Protein AF-A0A3B9XKE2-F1 (afdb_monomer_lite)

Secondary structure (DSSP, 8-state):
-HHHHHHHHHHHHHHHHHHHHHHHH--------HHHHHHHHHHHHHHHHHHHHHTTSS-HHHHHHHHHHHHHHHHHHHHHHHHH------THHHHHHHHHHHHHHHHHHHHHHS--HHHHHHHHHHHHHHHHHHHHHTT-HHHHHHTT--HHHHHHHHHHHHHH-TT-HHHHHHHHH--

Radius of gyration: 40.82 Å; chains: 1; bounding box: 71×25×110 Å

Structure (mmCIF, N/CA/C/O backbone):
data_AF-A0A3B9XKE2-F1
#
_entry.id   AF-A0A3B9XKE2-F1
#
loop_
_atom_site.group_PDB
_atom_site.id
_atom_site.type_symbol
_atom_site.label_atom_id
_atom_site.label_alt_id
_atom_site.label_comp_id
_atom_site.label_asym_id
_atom_site.label_entity_id
_atom_site.label_seq_id
_atom_site.pdbx_PDB_ins_code
_atom_site.Cartn_x
_atom_site.Cartn_y
_atom_site.Cartn_z
_atom_site.occupancy
_atom_site.B_iso_or_equiv
_atom_site.auth_seq_id
_atom_site.auth_comp_id
_atom_site.auth_asym_id
_atom_site.auth_atom_id
_atom_site.pdbx_PDB_model_num
ATOM 1 N N . MET A 1 1 ? 0.310 5.812 -30.313 1.00 61.12 1 MET A N 1
ATOM 2 C CA . MET A 1 1 ? 0.825 6.718 -29.260 1.00 61.12 1 MET A CA 1
ATOM 3 C C . MET A 1 1 ? -0.229 7.036 -28.199 1.00 61.12 1 MET A C 1
ATOM 5 O O . MET A 1 1 ? 0.006 6.722 -27.044 1.00 61.12 1 MET A O 1
ATOM 9 N N . THR A 1 2 ? -1.414 7.551 -28.547 1.00 75.12 2 THR A N 1
ATOM 10 C CA . THR A 1 2 ? -2.499 7.875 -27.584 1.00 75.12 2 THR A CA 1
ATOM 11 C C . THR A 1 2 ? -3.066 6.666 -26.830 1.00 75.12 2 THR A C 1
ATOM 13 O O . THR A 1 2 ? -3.362 6.760 -25.646 1.00 75.12 2 THR A O 1
ATOM 16 N N . LEU A 1 3 ? -3.156 5.511 -27.491 1.00 78.06 3 LEU A N 1
ATOM 17 C CA . LEU A 1 3 ? -3.726 4.281 -26.927 1.00 78.06 3 LEU A CA 1
ATOM 18 C C . LEU A 1 3 ? -2.929 3.747 -25.720 1.00 78.06 3 LEU A C 1
ATOM 20 O O . LEU A 1 3 ? -3.516 3.251 -24.764 1.00 78.06 3 LEU A O 1
ATOM 24 N N . MET A 1 4 ? -1.602 3.930 -25.725 1.00 76.62 4 MET A N 1
ATOM 25 C CA . MET A 1 4 ? -0.742 3.550 -24.600 1.00 76.62 4 MET A CA 1
ATOM 26 C C . MET A 1 4 ? -0.991 4.445 -23.380 1.00 76.62 4 MET A C 1
ATOM 28 O O . MET A 1 4 ? -1.132 3.947 -22.269 1.00 76.62 4 MET A O 1
ATOM 32 N N . TRP A 1 5 ? -1.117 5.759 -23.590 1.00 80.69 5 TRP A N 1
ATOM 33 C CA . TRP A 1 5 ? -1.431 6.716 -22.525 1.00 80.69 5 TRP A CA 1
ATOM 34 C C . TRP A 1 5 ? -2.818 6.489 -21.924 1.00 80.69 5 TRP A C 1
ATOM 36 O O . TRP A 1 5 ? -2.988 6.608 -20.713 1.00 80.69 5 TRP A O 1
ATOM 46 N N . VAL A 1 6 ? -3.795 6.102 -22.749 1.00 78.38 6 VAL A N 1
ATOM 47 C CA . VAL A 1 6 ? -5.136 5.722 -22.282 1.00 78.38 6 VAL A CA 1
ATOM 48 C C . VAL A 1 6 ? -5.079 4.452 -21.432 1.00 78.38 6 VAL A C 1
ATOM 50 O O . VAL A 1 6 ? -5.666 4.428 -20.353 1.00 78.38 6 VAL A O 1
ATOM 53 N N . ALA A 1 7 ? -4.342 3.424 -21.865 1.00 77.62 7 ALA A N 1
ATOM 54 C CA . ALA A 1 7 ? -4.170 2.193 -21.090 1.00 77.62 7 ALA A CA 1
ATOM 55 C C . ALA A 1 7 ? -3.458 2.449 -19.749 1.00 77.62 7 ALA A C 1
ATOM 57 O O . ALA A 1 7 ? -3.902 1.966 -18.707 1.00 77.62 7 ALA A O 1
ATOM 58 N N . LEU A 1 8 ? -2.405 3.272 -19.761 1.00 81.06 8 LEU A N 1
ATOM 59 C CA . LEU A 1 8 ? -1.662 3.665 -18.563 1.00 81.06 8 LEU A CA 1
ATOM 60 C C . LEU A 1 8 ? -2.549 4.451 -17.584 1.00 81.06 8 LEU A C 1
ATOM 62 O O . LEU A 1 8 ? -2.591 4.145 -16.392 1.00 81.06 8 LEU A O 1
ATOM 66 N N . GLY A 1 9 ? -3.305 5.429 -18.094 1.00 81.50 9 GLY A N 1
ATOM 67 C CA . GLY A 1 9 ? -4.257 6.208 -17.304 1.00 81.50 9 GLY A CA 1
ATOM 68 C C . GLY A 1 9 ? -5.361 5.337 -16.704 1.00 81.50 9 GLY A C 1
ATOM 69 O O . GLY A 1 9 ? -5.677 5.473 -15.523 1.00 81.50 9 GLY A O 1
ATOM 70 N N . ALA A 1 10 ? -5.897 4.387 -17.474 1.00 83.75 10 ALA A N 1
ATOM 71 C CA . ALA A 1 10 ? -6.911 3.450 -16.999 1.00 83.75 10 ALA A CA 1
ATOM 72 C C . ALA A 1 10 ? -6.385 2.545 -15.872 1.00 83.75 10 ALA A C 1
ATOM 74 O O . ALA A 1 10 ? -7.068 2.376 -14.861 1.00 83.75 10 ALA A O 1
ATOM 75 N N . MET A 1 11 ? -5.162 2.015 -15.994 1.00 77.94 11 MET A N 1
ATOM 76 C CA . MET A 1 11 ? -4.530 1.220 -14.931 1.00 77.94 11 MET A CA 1
ATOM 77 C C . MET A 1 11 ? -4.276 2.046 -13.664 1.00 77.94 11 MET A C 1
ATOM 79 O O . MET A 1 11 ? -4.528 1.560 -12.561 1.00 77.94 11 MET A O 1
ATOM 83 N N . ALA A 1 12 ? -3.837 3.300 -13.803 1.00 83.19 12 ALA A N 1
ATOM 84 C CA . ALA A 1 12 ? -3.621 4.191 -12.664 1.00 83.19 12 ALA A CA 1
ATOM 85 C C . ALA A 1 12 ? -4.933 4.485 -11.917 1.00 83.19 12 ALA A C 1
ATOM 87 O O . ALA A 1 12 ? -4.997 4.349 -10.694 1.00 83.19 12 ALA A O 1
ATOM 88 N N . VAL A 1 13 ? -6.002 4.815 -12.649 1.00 82.62 13 VAL A N 1
ATOM 89 C CA . VAL A 1 13 ? -7.335 5.046 -12.070 1.00 82.62 13 VAL A CA 1
ATOM 90 C C . VAL A 1 13 ? -7.854 3.785 -11.381 1.00 82.62 13 VAL A C 1
ATOM 92 O O . VAL A 1 13 ? -8.361 3.864 -10.264 1.00 82.62 13 VAL A O 1
ATOM 95 N N . MET A 1 14 ? -7.677 2.613 -11.994 1.00 84.44 14 MET A N 1
ATOM 96 C CA . MET A 1 14 ? -8.086 1.340 -11.399 1.00 84.44 14 MET A CA 1
ATOM 97 C C . MET A 1 14 ? -7.347 1.062 -10.082 1.00 84.44 14 MET A C 1
ATOM 99 O O . MET A 1 14 ? -7.983 0.697 -9.094 1.00 84.44 14 MET A O 1
ATOM 103 N N . GLY A 1 15 ? -6.034 1.307 -10.031 1.00 80.19 15 GLY A N 1
ATOM 104 C CA . GLY A 1 15 ? -5.247 1.188 -8.801 1.00 80.19 15 GLY A CA 1
ATOM 105 C C . GLY A 1 15 ? -5.737 2.126 -7.695 1.00 80.19 15 GLY A C 1
ATOM 106 O O . GLY A 1 15 ? -5.914 1.701 -6.554 1.00 80.19 15 GLY A O 1
ATOM 107 N N . ILE A 1 16 ? -6.042 3.382 -8.037 1.00 81.25 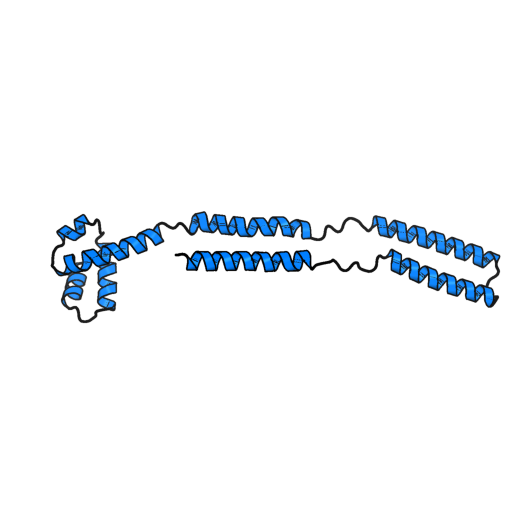16 ILE A N 1
ATOM 108 C CA . ILE A 1 16 ? -6.597 4.364 -7.094 1.00 81.25 16 ILE A CA 1
ATOM 109 C C . ILE A 1 16 ? -7.939 3.880 -6.531 1.00 81.25 16 ILE A C 1
ATOM 111 O O . ILE A 1 16 ? -8.147 3.927 -5.319 1.00 81.25 16 ILE A O 1
ATOM 115 N N . VAL A 1 17 ? -8.838 3.374 -7.379 1.00 81.06 17 VAL A N 1
ATOM 116 C CA . VAL A 1 17 ? -10.154 2.868 -6.956 1.00 81.06 17 VAL A CA 1
ATOM 117 C C . VAL A 1 17 ? -10.008 1.666 -6.021 1.00 81.06 17 VAL A C 1
ATOM 119 O O . VAL A 1 17 ? -10.646 1.641 -4.970 1.00 81.06 17 VAL A O 1
ATOM 122 N N . ILE A 1 18 ? -9.129 0.711 -6.345 1.00 81.56 18 ILE A N 1
ATOM 123 C CA . ILE A 1 18 ? -8.881 -0.481 -5.516 1.00 81.56 18 ILE A CA 1
ATOM 124 C C . ILE A 1 18 ? -8.407 -0.111 -4.109 1.00 81.56 18 ILE A C 1
ATOM 126 O O . ILE A 1 18 ? -8.717 -0.835 -3.169 1.00 81.56 18 ILE A O 1
ATOM 130 N N . VAL A 1 19 ? -7.694 1.005 -3.934 1.00 73.62 19 VAL A N 1
ATOM 131 C CA . VAL A 1 19 ? -7.202 1.426 -2.613 1.00 73.62 19 VAL A CA 1
ATOM 132 C C . VAL A 1 19 ? -8.184 2.356 -1.895 1.00 73.62 19 VAL A C 1
ATOM 134 O O . VAL A 1 19 ? -8.451 2.177 -0.705 1.00 73.62 19 VAL A O 1
ATOM 137 N N . ILE A 1 20 ? -8.756 3.338 -2.596 1.00 76.81 20 ILE A N 1
ATOM 138 C CA . ILE A 1 20 ? -9.655 4.330 -1.992 1.00 76.81 20 ILE A CA 1
ATOM 139 C C . ILE A 1 20 ? -10.982 3.693 -1.568 1.00 76.81 20 ILE A C 1
ATOM 141 O O . ILE A 1 20 ? -11.484 4.012 -0.491 1.00 76.81 20 ILE A O 1
ATOM 145 N N . VAL A 1 21 ? -11.543 2.775 -2.363 1.00 79.06 21 VAL A N 1
ATOM 146 C CA . VAL A 1 21 ? -12.824 2.123 -2.046 1.00 79.06 21 VAL A CA 1
ATOM 147 C C . VAL A 1 21 ? -12.781 1.403 -0.695 1.00 79.06 21 VAL A C 1
ATOM 149 O O . VAL A 1 21 ? -13.604 1.753 0.155 1.00 79.06 21 VAL A O 1
ATOM 152 N N . PRO A 1 22 ? -11.853 0.464 -0.418 1.00 73.69 22 PRO A N 1
ATOM 153 C CA . PRO A 1 22 ? -11.756 -0.164 0.894 1.00 73.69 22 PRO A CA 1
ATOM 154 C C . PRO A 1 22 ? -11.391 0.843 1.984 1.00 73.69 22 PRO A C 1
ATOM 156 O O . PRO A 1 22 ? -11.932 0.748 3.078 1.00 73.69 22 PRO A O 1
ATOM 159 N N . LEU A 1 23 ? -10.564 1.858 1.717 1.00 69.06 23 LEU A N 1
ATOM 160 C CA . LEU A 1 23 ? -10.229 2.860 2.735 1.00 69.06 23 LEU A CA 1
ATOM 161 C C . LEU A 1 23 ? -11.454 3.673 3.198 1.00 69.06 23 LEU A C 1
ATOM 163 O O . LEU A 1 23 ? -11.587 3.954 4.392 1.00 69.06 23 LEU A O 1
ATOM 167 N N . LEU A 1 24 ? -12.356 4.014 2.272 1.00 72.19 24 LEU A N 1
ATOM 168 C CA . LEU A 1 24 ? -13.604 4.728 2.558 1.00 72.19 24 LEU A CA 1
ATOM 169 C C . LEU A 1 24 ? -14.710 3.810 3.103 1.00 72.19 24 LEU A C 1
ATOM 171 O O . LEU A 1 24 ? -15.541 4.260 3.892 1.00 72.19 24 LEU A O 1
ATOM 175 N N . THR A 1 25 ? -14.731 2.532 2.714 1.00 67.38 25 THR A N 1
ATOM 176 C CA . THR A 1 25 ? -15.754 1.565 3.161 1.00 67.38 25 THR A CA 1
ATOM 177 C C . THR A 1 25 ? -15.389 0.831 4.451 1.00 67.38 25 THR A C 1
ATOM 179 O O . THR A 1 25 ? -16.294 0.392 5.161 1.00 67.38 25 THR A O 1
ATOM 182 N N . PHE A 1 26 ? -14.106 0.760 4.833 1.00 58.28 26 PHE A N 1
ATOM 183 C CA . PHE A 1 26 ? -13.678 0.226 6.129 1.00 58.28 26 PHE A CA 1
ATOM 184 C C . PHE A 1 26 ? -14.015 1.198 7.266 1.00 58.28 26 PHE A C 1
ATOM 186 O O . PHE A 1 26 ? -13.178 1.947 7.797 1.00 58.28 26 PHE A O 1
ATOM 193 N N . ARG A 1 27 ? -15.270 1.115 7.704 1.00 58.19 27 ARG A N 1
ATOM 194 C CA . ARG A 1 27 ? -15.652 1.464 9.067 1.00 58.19 27 ARG A CA 1
ATOM 195 C C . ARG A 1 27 ? -15.121 0.347 9.961 1.00 58.19 27 ARG A C 1
ATOM 197 O O . ARG A 1 27 ? -15.566 -0.789 9.791 1.00 58.19 27 ARG A O 1
ATOM 204 N N . PRO A 1 28 ? -14.153 0.611 10.861 1.00 56.84 28 PRO A N 1
ATOM 205 C CA . PRO A 1 28 ? -13.816 -0.384 11.864 1.00 56.84 28 PRO A CA 1
ATOM 206 C C . PRO A 1 28 ? -15.130 -0.738 12.551 1.00 56.84 28 PRO A C 1
ATOM 208 O O . PRO A 1 28 ? -15.867 0.166 12.956 1.00 56.84 28 PRO A O 1
ATOM 211 N N . LYS A 1 29 ? -15.467 -2.032 12.600 1.00 48.12 29 LYS A N 1
ATOM 212 C CA . LYS A 1 29 ? -16.536 -2.483 13.482 1.00 48.12 29 LYS A CA 1
ATOM 213 C C . LYS A 1 29 ? -16.141 -1.935 14.846 1.00 48.12 29 LYS A C 1
ATOM 215 O O . LYS A 1 29 ? -15.092 -2.309 15.365 1.00 48.12 29 LYS A O 1
ATOM 220 N N . GLN A 1 30 ? -16.902 -0.968 15.354 1.00 47.97 30 GLN A N 1
ATOM 221 C CA . GLN A 1 30 ? -16.882 -0.691 16.776 1.00 47.97 30 GLN A CA 1
ATOM 222 C C . GLN A 1 30 ? -17.310 -2.020 17.377 1.00 47.97 30 GLN A C 1
ATOM 224 O O . GLN A 1 30 ? -18.489 -2.369 17.333 1.00 47.97 30 GLN A O 1
ATOM 229 N N . GLU A 1 31 ? -16.334 -2.813 17.819 1.00 50.59 31 GLU A N 1
ATOM 230 C CA . GLU A 1 31 ? -16.596 -3.788 18.861 1.00 50.59 31 GLU A CA 1
ATOM 231 C C . GLU A 1 31 ? -17.412 -3.021 19.892 1.00 50.59 31 GLU A C 1
ATOM 233 O O . GLU A 1 31 ? -17.010 -1.916 20.280 1.00 50.59 31 GLU A O 1
ATOM 238 N N . LEU A 1 32 ? -18.632 -3.506 20.149 1.00 51.09 32 LEU A N 1
ATOM 239 C CA . LEU A 1 32 ? -19.585 -2.879 21.059 1.00 51.09 32 LEU A CA 1
ATOM 240 C C . LEU A 1 32 ? -18.781 -2.370 22.251 1.00 51.09 32 LEU A C 1
ATOM 242 O O . LEU A 1 32 ? -18.091 -3.174 22.877 1.00 51.09 32 LEU A O 1
ATOM 246 N N . SER A 1 33 ? -18.762 -1.042 22.454 1.00 59.25 33 SER A N 1
ATOM 247 C CA . SER A 1 33 ? -17.896 -0.417 23.464 1.00 59.25 33 SER A CA 1
ATOM 248 C C . SER A 1 33 ? -18.049 -1.224 24.747 1.00 59.25 33 SER A C 1
ATOM 250 O O . SER A 1 33 ? -19.189 -1.535 25.095 1.00 59.25 33 SER A O 1
ATOM 252 N N . GLY A 1 34 ? -16.953 -1.598 25.414 1.00 62.62 34 GLY A N 1
ATOM 253 C CA . GLY A 1 34 ? -17.024 -2.373 26.663 1.00 62.62 34 GLY A CA 1
ATOM 254 C C . GLY A 1 34 ? -18.043 -1.777 27.640 1.00 62.62 34 GLY A C 1
ATOM 255 O O . GLY A 1 34 ? -18.782 -2.502 28.287 1.00 62.62 34 GLY A O 1
ATOM 256 N N . ASP A 1 35 ? -18.203 -0.456 27.601 1.00 65.38 35 ASP A N 1
ATOM 257 C CA . ASP A 1 35 ? -19.197 0.337 28.327 1.00 65.38 35 ASP A CA 1
ATOM 258 C C . ASP A 1 35 ? -20.659 -0.102 28.077 1.00 65.38 35 ASP A C 1
ATOM 260 O O . ASP A 1 35 ? -21.462 -0.137 29.005 1.00 65.38 35 ASP A O 1
ATOM 264 N N . VAL A 1 36 ? -21.021 -0.478 26.843 1.00 65.06 36 VAL A N 1
ATOM 265 C CA . VAL A 1 36 ? -22.365 -0.971 26.476 1.00 65.06 36 VAL A CA 1
ATOM 266 C C . VAL A 1 36 ? -22.603 -2.372 27.040 1.00 65.06 36 VAL A C 1
ATOM 268 O O . VAL A 1 36 ? -23.700 -2.661 27.516 1.00 65.06 36 VAL A O 1
ATOM 271 N N . ILE A 1 37 ? -21.579 -3.229 27.013 1.00 69.12 37 ILE A N 1
ATOM 272 C CA . ILE A 1 37 ? -21.644 -4.582 27.582 1.00 69.12 37 ILE A CA 1
ATOM 273 C C . ILE A 1 37 ? -21.725 -4.495 29.114 1.00 69.12 37 ILE A C 1
ATOM 275 O O . ILE A 1 37 ? -22.596 -5.120 29.715 1.00 69.12 37 ILE A O 1
ATOM 279 N N . ASN A 1 38 ? -20.906 -3.648 29.738 1.00 77.62 38 ASN A N 1
ATOM 280 C CA . ASN A 1 38 ? -20.886 -3.435 31.187 1.00 77.62 38 ASN A CA 1
ATOM 281 C C . ASN A 1 38 ? -22.212 -2.852 31.698 1.00 77.62 38 ASN A C 1
ATOM 283 O O . ASN A 1 38 ? -22.736 -3.307 32.711 1.00 77.62 38 ASN A O 1
ATOM 287 N N . ALA A 1 39 ? -22.810 -1.903 30.968 1.00 82.56 39 ALA A N 1
ATOM 288 C CA . ALA A 1 39 ? -24.114 -1.342 31.319 1.00 82.56 39 ALA A CA 1
ATOM 289 C C . ALA A 1 39 ? -25.261 -2.362 31.199 1.00 82.56 39 ALA A C 1
ATOM 291 O O . ALA 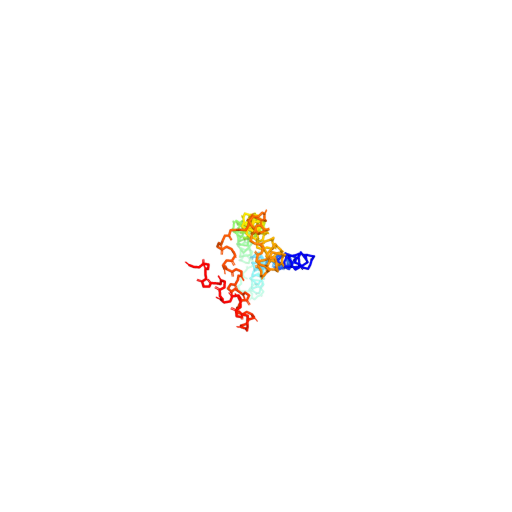A 1 39 ? -26.216 -2.302 31.974 1.00 82.56 39 ALA A O 1
ATOM 292 N N . ALA A 1 40 ? -25.193 -3.288 30.237 1.00 83.38 40 ALA A N 1
ATOM 293 C CA . ALA A 1 40 ? -26.177 -4.362 30.112 1.00 83.38 40 ALA A CA 1
ATOM 294 C C . ALA A 1 40 ? -26.070 -5.351 31.283 1.00 83.38 40 ALA A C 1
ATOM 296 O O . ALA A 1 40 ? -27.071 -5.625 31.940 1.00 83.38 40 ALA A O 1
ATOM 297 N N . VAL A 1 41 ? -24.849 -5.790 31.610 1.00 85.00 41 VAL A N 1
ATOM 298 C CA . VAL A 1 41 ? -24.590 -6.689 32.747 1.00 85.00 41 VAL A CA 1
ATOM 299 C C . VAL A 1 41 ? -25.004 -6.047 34.075 1.00 85.00 41 VAL A C 1
ATOM 301 O O . VAL A 1 41 ? -25.628 -6.707 34.902 1.00 85.00 41 VAL A O 1
ATOM 304 N N . PHE A 1 42 ? -24.730 -4.753 34.272 1.00 88.62 42 PHE A N 1
ATOM 305 C CA . PHE A 1 42 ? -25.175 -4.010 35.455 1.00 88.62 42 PHE A CA 1
ATOM 306 C C . PHE A 1 42 ? -26.701 -4.046 35.619 1.00 88.62 42 PHE A C 1
ATOM 308 O O . PHE A 1 42 ? -27.201 -4.313 36.709 1.00 88.62 42 PHE A O 1
ATOM 315 N N . LYS A 1 43 ? -27.451 -3.810 34.534 1.00 88.25 43 LYS A N 1
ATOM 316 C CA . LYS A 1 43 ? -28.922 -3.835 34.565 1.00 88.25 43 LYS A CA 1
ATOM 317 C C . LYS A 1 43 ? -29.472 -5.215 34.908 1.00 88.25 43 LYS A C 1
ATOM 319 O O . LYS A 1 43 ? -30.437 -5.297 35.663 1.00 88.25 43 LYS A O 1
ATOM 324 N N . ASP A 1 44 ? -28.862 -6.272 34.379 1.00 90.31 44 ASP A N 1
ATOM 325 C CA . ASP A 1 44 ? -29.269 -7.643 34.689 1.00 90.31 44 ASP A CA 1
ATOM 326 C C . ASP A 1 44 ? -29.023 -7.968 36.170 1.00 90.31 44 ASP A C 1
ATOM 328 O O . ASP A 1 44 ? -29.923 -8.465 36.844 1.00 90.31 44 ASP A O 1
ATOM 332 N N . ARG A 1 45 ? -27.857 -7.590 36.714 1.00 90.31 45 ARG A N 1
ATOM 333 C CA . ARG A 1 45 ? -27.530 -7.775 38.139 1.00 90.31 45 ARG A CA 1
ATOM 334 C C . ARG A 1 45 ? -28.430 -6.977 39.076 1.00 90.31 45 ARG A C 1
ATOM 336 O O . ARG A 1 45 ? -28.840 -7.492 40.110 1.00 90.31 45 ARG A O 1
ATOM 343 N N . LEU A 1 46 ? -28.774 -5.745 38.711 1.00 93.19 46 LEU A N 1
ATOM 344 C CA . LEU A 1 46 ? -29.687 -4.924 39.507 1.00 93.19 46 LEU A CA 1
ATOM 345 C C . LEU A 1 46 ? -31.096 -5.532 39.548 1.00 93.19 46 LEU A C 1
ATOM 347 O O . LEU A 1 46 ? -31.745 -5.518 40.588 1.00 93.19 46 LEU A O 1
ATOM 351 N N . LYS A 1 47 ? -31.540 -6.135 38.440 1.00 93.06 47 LYS A N 1
ATOM 352 C CA . LYS A 1 47 ? -32.824 -6.836 38.373 1.00 93.06 47 LYS A CA 1
ATOM 353 C C . LYS A 1 47 ? -32.849 -8.105 39.231 1.00 93.06 47 LYS A C 1
ATOM 355 O O . LYS A 1 47 ? -33.882 -8.394 39.826 1.00 93.06 47 LYS A O 1
ATOM 360 N N . GLU A 1 48 ? -31.748 -8.854 39.291 1.00 90.94 48 GLU A N 1
ATOM 361 C CA . GLU A 1 48 ? -31.610 -9.991 40.216 1.00 90.94 48 GLU A CA 1
ATOM 362 C C . GLU A 1 48 ? -31.719 -9.520 41.674 1.00 90.94 48 GLU A C 1
ATOM 364 O O . GLU A 1 48 ? -32.471 -10.098 42.454 1.00 90.94 48 GLU A O 1
ATOM 369 N N . LEU A 1 49 ? -31.058 -8.409 42.013 1.00 92.44 49 LEU A N 1
ATOM 370 C CA . LEU A 1 49 ? -31.093 -7.833 43.357 1.00 92.44 49 LEU A CA 1
ATOM 371 C C . LEU A 1 49 ? -32.499 -7.349 43.757 1.00 92.44 49 LEU A C 1
ATOM 373 O O . LEU A 1 49 ? -32.940 -7.576 44.882 1.00 92.44 49 LEU A O 1
ATOM 377 N N . ASP A 1 50 ? -33.224 -6.721 42.825 1.00 91.88 50 ASP A N 1
ATOM 378 C CA . ASP A 1 50 ? -34.623 -6.323 43.022 1.00 91.88 50 ASP A CA 1
ATOM 379 C C . ASP A 1 50 ? -35.523 -7.542 43.275 1.00 91.88 50 ASP A C 1
ATOM 381 O O . ASP A 1 50 ? -36.421 -7.491 44.116 1.00 91.88 50 ASP A O 1
ATOM 385 N N . GLN A 1 51 ? -35.290 -8.649 42.562 1.00 93.19 51 GLN A N 1
ATOM 386 C CA . GLN A 1 51 ? -36.040 -9.889 42.764 1.00 93.19 51 GLN A CA 1
ATOM 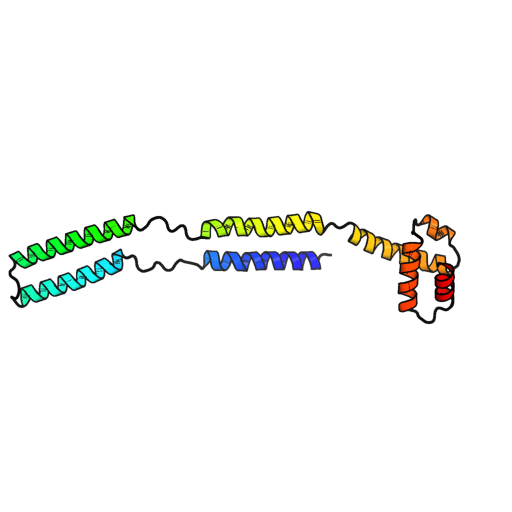387 C C . GLN A 1 51 ? -35.751 -10.506 44.131 1.00 93.19 51 GLN A C 1
ATOM 389 O O . GLN A 1 51 ? -36.690 -10.881 44.826 1.00 93.19 51 GLN A O 1
ATOM 394 N N . ASP A 1 52 ? -34.489 -10.549 44.559 1.00 91.06 52 ASP A N 1
ATOM 395 C CA . ASP A 1 52 ? -34.124 -11.092 45.868 1.00 91.06 52 ASP A CA 1
ATOM 396 C C . ASP A 1 52 ? -34.690 -10.250 47.031 1.00 91.06 52 ASP A C 1
ATOM 398 O O . ASP A 1 52 ? -35.053 -10.809 48.071 1.00 91.06 52 ASP A O 1
ATOM 402 N N . LEU A 1 53 ? -34.829 -8.928 46.857 1.00 91.75 53 LEU A N 1
ATOM 403 C CA . LEU A 1 53 ? -35.509 -8.051 47.819 1.00 91.75 53 LEU A CA 1
ATOM 404 C C . LEU A 1 53 ? -37.015 -8.352 47.883 1.00 91.75 53 LEU A C 1
ATOM 406 O O . LEU A 1 53 ? -37.578 -8.478 48.971 1.00 91.75 53 LEU A O 1
ATOM 410 N N . VAL A 1 54 ? -37.673 -8.476 46.724 1.00 93.31 54 VAL A N 1
ATOM 411 C CA . VAL A 1 54 ? -39.115 -8.776 46.635 1.00 93.31 54 VAL A CA 1
ATOM 412 C C . VAL A 1 54 ? -39.434 -10.162 47.198 1.00 93.31 54 VAL A C 1
ATOM 414 O O . VAL A 1 54 ? -40.427 -10.320 47.908 1.00 93.31 54 VAL A O 1
ATOM 417 N N . ASP A 1 55 ? -38.570 -11.141 46.941 1.00 93.38 55 ASP A N 1
ATOM 418 C CA . ASP A 1 55 ? -38.679 -12.505 47.463 1.00 93.38 55 ASP A CA 1
ATOM 419 C C . ASP A 1 55 ? -38.313 -12.598 48.959 1.00 93.38 55 ASP A C 1
ATOM 421 O O . ASP A 1 55 ? -38.423 -13.668 49.562 1.00 93.38 55 ASP A O 1
ATOM 425 N N . GLY A 1 56 ? -37.880 -11.489 49.574 1.00 89.94 56 GLY A N 1
ATOM 426 C CA . GLY A 1 56 ? -37.523 -11.403 50.990 1.00 89.94 56 GLY A CA 1
ATOM 427 C C . GLY A 1 56 ? -36.255 -12.174 51.360 1.00 89.94 56 GLY A C 1
ATOM 428 O O . GLY A 1 56 ? -36.068 -12.521 52.526 1.00 89.94 56 GLY A O 1
ATOM 429 N N . ARG A 1 57 ? -35.395 -12.477 50.380 1.00 90.50 57 ARG A N 1
ATOM 430 C CA . ARG A 1 57 ? -34.116 -13.174 50.589 1.00 90.50 57 ARG A CA 1
ATOM 431 C C . ARG A 1 57 ? -33.049 -12.264 51.179 1.00 90.50 57 ARG A C 1
ATOM 433 O O . ARG A 1 57 ? -32.173 -12.754 51.883 1.00 90.50 57 ARG A O 1
ATOM 440 N N . ILE A 1 58 ? -33.143 -10.970 50.887 1.00 91.88 58 ILE A N 1
ATOM 441 C CA . ILE A 1 58 ? -32.272 -9.920 51.414 1.00 91.88 58 ILE A CA 1
ATOM 442 C C . ILE A 1 58 ? -33.113 -8.815 52.048 1.00 91.88 58 ILE A C 1
ATOM 444 O O . ILE A 1 58 ? -34.261 -8.578 51.664 1.00 91.88 58 ILE A O 1
ATOM 448 N N . VAL A 1 59 ? -32.540 -8.127 53.030 1.00 91.00 59 VAL A N 1
ATOM 449 C CA . VAL A 1 59 ? -33.199 -7.006 53.717 1.00 91.00 59 VAL A CA 1
ATOM 450 C C . VAL A 1 59 ? -32.858 -5.687 53.012 1.00 91.00 59 VAL A C 1
ATOM 452 O O . VAL A 1 59 ? -31.806 -5.572 52.387 1.00 91.00 59 VAL A O 1
ATOM 455 N N . GLN A 1 60 ? -33.695 -4.651 53.147 1.00 90.31 60 GLN A N 1
ATOM 456 C CA . GLN A 1 60 ? -33.480 -3.348 52.486 1.00 90.31 60 GLN A CA 1
ATOM 457 C C . GLN A 1 60 ? -32.071 -2.766 52.713 1.00 90.31 60 GLN A C 1
ATOM 459 O O . GLN A 1 60 ? -31.472 -2.219 51.794 1.00 90.31 60 GLN A O 1
ATOM 464 N N . SER A 1 61 ? -31.512 -2.929 53.916 1.00 90.25 61 SER A N 1
ATOM 465 C CA . SER A 1 61 ? -30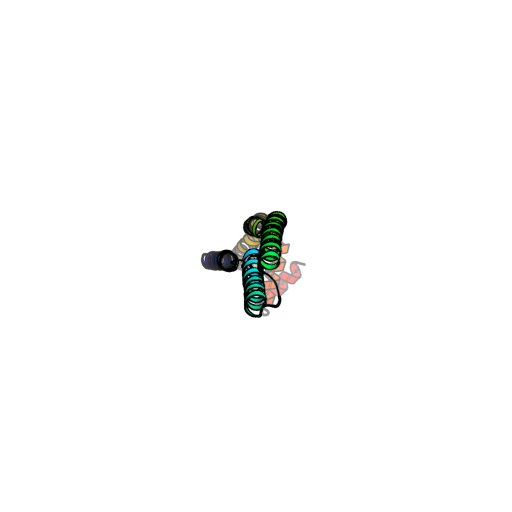.157 -2.465 54.236 1.00 90.25 61 SER A CA 1
ATOM 466 C C . SER A 1 61 ? -29.058 -3.192 53.456 1.00 90.25 61 SER A C 1
ATOM 468 O O . SER A 1 61 ? -28.039 -2.588 53.142 1.00 90.25 61 SER A O 1
ATOM 470 N N . GLU A 1 62 ? -29.248 -4.480 53.161 1.00 88.44 62 GLU A N 1
ATOM 471 C CA . GLU A 1 62 ? -28.306 -5.279 52.366 1.00 88.44 62 GLU A CA 1
ATOM 472 C C . GLU A 1 62 ? -28.422 -4.930 50.882 1.00 88.44 62 GLU A C 1
ATOM 474 O O . GLU A 1 62 ? -27.409 -4.794 50.201 1.00 88.44 62 GLU A O 1
ATOM 479 N N . TYR A 1 63 ? -29.647 -4.704 50.396 1.00 93.00 63 TYR A N 1
ATOM 480 C CA . TYR A 1 63 ? -29.889 -4.228 49.035 1.00 93.00 63 TYR A CA 1
ATOM 481 C C . TYR A 1 63 ? -29.178 -2.898 48.762 1.00 93.00 63 TYR A C 1
ATOM 483 O O . TYR A 1 63 ? -28.474 -2.772 47.760 1.00 93.00 63 TYR A O 1
ATOM 491 N N . ASP A 1 64 ? -29.310 -1.920 49.665 1.00 90.88 64 ASP A N 1
ATOM 492 C CA . ASP A 1 64 ? -28.696 -0.600 49.489 1.00 90.88 64 ASP A CA 1
ATOM 493 C C . ASP A 1 64 ? -27.157 -0.688 49.451 1.00 90.88 64 ASP A C 1
ATOM 495 O O . ASP A 1 64 ? -26.518 -0.009 48.644 1.00 90.88 64 ASP A O 1
ATOM 499 N N . GLN A 1 65 ? -26.560 -1.570 50.264 1.00 92.25 65 GLN A N 1
ATOM 500 C CA . GLN A 1 65 ? -25.115 -1.829 50.253 1.00 92.25 65 GLN A CA 1
ATOM 501 C C . GLN A 1 65 ? -24.656 -2.489 48.947 1.00 92.25 65 GLN A C 1
ATOM 503 O O . GLN A 1 65 ? -23.731 -1.998 48.300 1.00 92.25 65 GLN A O 1
ATOM 508 N N . LEU A 1 66 ? -25.325 -3.564 48.526 1.00 90.88 66 LEU A N 1
ATOM 509 C CA . LEU A 1 66 ? -24.983 -4.310 47.310 1.00 90.88 66 LEU A CA 1
ATOM 510 C C . LEU A 1 66 ? -25.153 -3.454 46.051 1.00 90.88 66 LEU A C 1
ATOM 512 O O . LEU A 1 66 ? -24.331 -3.512 45.135 1.00 90.88 66 LEU A O 1
ATOM 516 N N . LYS A 1 67 ? -26.183 -2.605 46.018 1.00 91.94 67 LYS A N 1
ATOM 517 C CA . LYS A 1 67 ? -26.382 -1.632 44.943 1.00 91.94 67 LYS A CA 1
ATOM 518 C C . LYS A 1 67 ? -25.230 -0.629 44.874 1.00 91.94 67 LYS A C 1
ATOM 520 O O . LYS A 1 67 ? -24.727 -0.358 43.785 1.00 91.94 67 LYS A O 1
ATOM 525 N N . GLN A 1 68 ? -24.795 -0.101 46.018 1.00 91.75 68 GLN A N 1
ATOM 526 C CA . GLN A 1 68 ? -23.688 0.852 46.075 1.00 91.75 68 GLN A CA 1
ATOM 527 C C . GLN A 1 68 ? -22.364 0.223 45.612 1.00 91.75 68 GLN A C 1
ATOM 529 O O . GLN A 1 68 ? -21.604 0.857 44.878 1.00 91.75 68 GLN A O 1
ATOM 534 N N . GLU A 1 69 ? -22.092 -1.027 45.992 1.00 90.12 69 GLU A N 1
ATOM 535 C CA . GLU A 1 69 ? -20.928 -1.766 45.493 1.00 90.12 69 GLU A CA 1
ATOM 536 C C . GLU A 1 69 ? -20.988 -1.956 43.973 1.00 90.12 69 GLU A C 1
ATOM 538 O O . GLU A 1 69 ? -20.001 -1.699 43.282 1.00 90.12 69 GLU A O 1
ATOM 543 N N . LEU A 1 70 ? -22.157 -2.317 43.437 1.00 90.50 70 LEU A N 1
ATOM 544 C CA . LEU A 1 70 ? -22.356 -2.512 42.002 1.00 90.50 70 LEU A CA 1
ATOM 545 C C . LEU A 1 70 ? -22.119 -1.214 41.204 1.00 90.50 70 LEU A C 1
ATOM 547 O O . LEU A 1 70 ? -21.518 -1.246 40.127 1.00 90.50 70 LEU A O 1
ATOM 551 N N . GLU A 1 71 ? -22.554 -0.066 41.732 1.00 88.06 71 GLU A N 1
ATOM 552 C CA . GLU A 1 71 ? -22.310 1.258 41.138 1.00 88.06 71 GLU A CA 1
ATOM 553 C C . GLU A 1 71 ? -20.815 1.623 41.140 1.00 88.06 71 GLU A C 1
ATOM 555 O O . GLU A 1 71 ? -20.293 2.124 40.138 1.00 88.06 71 GLU A O 1
ATOM 560 N N . LEU A 1 72 ? -20.099 1.324 42.230 1.00 86.62 72 LEU A N 1
ATOM 561 C CA . LEU A 1 72 ? -18.651 1.538 42.332 1.00 86.62 72 LEU A CA 1
ATOM 562 C C . LEU A 1 72 ? -17.867 0.645 41.361 1.00 86.62 72 LEU A C 1
ATOM 564 O O . LEU A 1 72 ? -16.919 1.112 40.724 1.00 86.62 72 LEU A O 1
ATOM 568 N N . THR A 1 73 ? -18.268 -0.620 41.207 1.00 85.69 73 THR A N 1
ATOM 569 C CA . THR A 1 73 ? -17.674 -1.537 40.226 1.00 85.69 73 THR A CA 1
ATOM 570 C C . THR A 1 73 ? -17.873 -1.028 38.801 1.00 85.69 73 THR A C 1
ATOM 572 O O . THR A 1 73 ? -16.910 -0.989 38.037 1.00 85.69 73 THR A O 1
ATOM 575 N N . LEU A 1 74 ? -19.078 -0.556 38.457 1.00 85.19 74 LEU A N 1
ATOM 576 C CA . LEU A 1 74 ? -19.356 0.012 37.135 1.00 85.19 74 LEU A CA 1
ATOM 577 C C . LEU A 1 74 ? -18.463 1.228 36.841 1.00 85.19 74 LEU A C 1
ATOM 579 O O . LEU A 1 74 ? -17.910 1.336 35.745 1.00 85.19 74 LEU A O 1
ATOM 583 N N . LEU A 1 75 ? -18.296 2.127 37.816 1.00 82.62 75 LEU A N 1
ATOM 584 C CA . LEU A 1 75 ? -17.455 3.316 37.664 1.00 82.62 75 LEU A CA 1
ATOM 585 C C . LEU A 1 75 ? -15.980 2.946 37.429 1.00 82.62 75 LEU A C 1
ATOM 587 O O . LEU A 1 75 ? -15.324 3.511 36.548 1.00 82.62 75 LEU A O 1
ATOM 591 N N . ASN A 1 76 ? -15.474 1.962 38.176 1.00 79.00 76 ASN A N 1
ATOM 592 C CA . ASN A 1 76 ? -14.114 1.457 38.013 1.00 79.00 76 ASN A CA 1
ATOM 593 C C . ASN A 1 76 ? -13.911 0.798 36.642 1.00 79.00 76 ASN A C 1
ATOM 595 O O . ASN A 1 76 ? -12.947 1.130 35.949 1.00 79.00 76 ASN A O 1
ATOM 599 N N . ASP A 1 77 ? -14.829 -0.059 36.201 1.00 74.44 77 ASP A N 1
ATOM 600 C CA . ASP A 1 77 ? -14.710 -0.758 34.918 1.00 74.44 77 ASP A CA 1
ATOM 601 C C . ASP A 1 77 ? -14.746 0.196 33.713 1.00 74.44 77 ASP A C 1
ATOM 603 O O . ASP A 1 77 ? -13.986 0.015 32.756 1.00 74.44 77 ASP A O 1
ATOM 607 N N . VAL A 1 78 ? -15.565 1.256 33.766 1.00 72.25 78 VAL A N 1
ATOM 608 C CA . VAL A 1 78 ? -15.594 2.306 32.730 1.00 72.25 78 VAL A CA 1
ATOM 609 C C . VAL A 1 78 ? -14.265 3.073 32.687 1.00 72.25 78 VAL A C 1
ATOM 611 O O . VAL A 1 78 ? -13.703 3.280 31.610 1.00 72.25 78 VAL A O 1
ATOM 614 N N . SER A 1 79 ? -13.702 3.434 33.845 1.00 63.56 79 SER A N 1
ATOM 615 C CA . SER A 1 79 ? -12.427 4.167 33.909 1.00 63.56 79 SER A CA 1
ATOM 616 C C . SER A 1 79 ? -11.228 3.350 33.395 1.00 63.56 79 SER A C 1
ATOM 618 O O . SER A 1 79 ? -10.343 3.871 32.708 1.00 63.56 79 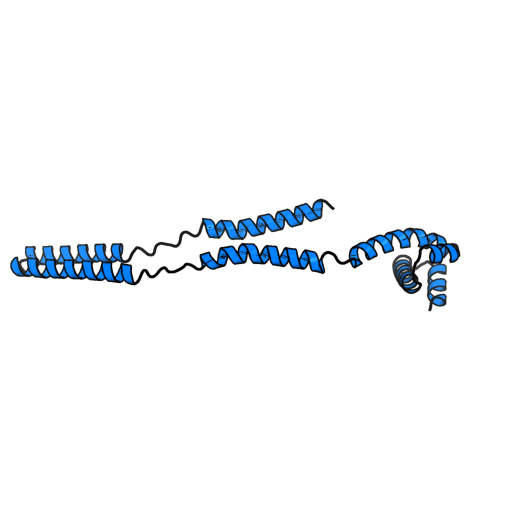SER A O 1
ATOM 620 N N . VAL A 1 80 ? -11.215 2.038 33.655 1.00 60.91 80 VAL A N 1
ATOM 621 C CA . VAL A 1 80 ? -10.183 1.115 33.160 1.00 60.91 80 VAL A CA 1
ATOM 622 C C . VAL A 1 80 ? -10.330 0.888 31.651 1.00 60.91 80 VAL A C 1
ATOM 624 O O . VAL A 1 80 ? -9.319 0.786 30.951 1.00 60.91 80 VAL A O 1
ATOM 627 N N . SER A 1 81 ? -11.564 0.846 31.138 1.00 59.38 81 SER A N 1
ATOM 628 C CA . SER A 1 81 ? -11.863 0.773 29.700 1.00 59.38 81 SER A CA 1
ATOM 629 C C . SER A 1 81 ? -11.324 2.000 28.953 1.00 59.38 81 SER A C 1
ATOM 631 O O . SER A 1 81 ? -10.617 1.841 27.955 1.00 59.38 81 SER A O 1
ATOM 633 N N . GLU A 1 82 ? -11.548 3.219 29.465 1.00 58.88 82 GLU A N 1
ATOM 634 C CA . GLU A 1 82 ? -10.994 4.447 28.871 1.00 58.88 82 GLU A CA 1
ATOM 635 C C . GLU A 1 82 ? -9.459 4.474 28.885 1.00 58.88 82 GLU A C 1
ATOM 637 O O . GLU A 1 82 ? -8.840 4.821 27.879 1.00 58.88 82 GLU A O 1
ATOM 642 N N . SER A 1 83 ? -8.838 4.037 29.984 1.00 54.16 83 SER A N 1
ATOM 643 C CA . SER A 1 83 ? -7.378 3.926 30.120 1.00 54.16 83 SER A CA 1
ATOM 644 C C . SER A 1 83 ? -6.764 2.917 29.135 1.00 54.16 83 SER A C 1
ATOM 646 O O . SER A 1 83 ? -5.740 3.187 28.502 1.00 54.16 83 SER A O 1
ATOM 648 N N . LYS A 1 84 ? -7.421 1.765 28.936 1.00 54.41 84 LYS A N 1
ATOM 649 C CA . LYS A 1 84 ? -7.011 0.745 27.954 1.00 54.41 84 LYS A CA 1
ATOM 650 C C . LYS A 1 84 ? -7.342 1.119 26.515 1.00 54.41 84 LYS A C 1
ATOM 652 O O . LYS A 1 84 ? -6.757 0.542 25.597 1.00 54.41 84 LYS A O 1
ATOM 657 N N . ARG A 1 85 ? -8.183 2.132 26.295 1.00 51.25 85 ARG A N 1
ATOM 658 C CA . ARG A 1 85 ? -8.374 2.802 25.001 1.00 51.25 85 ARG A CA 1
ATOM 659 C C . ARG A 1 85 ? -7.166 3.680 24.653 1.00 51.25 85 ARG A C 1
ATOM 661 O O . ARG A 1 85 ? -7.305 4.767 24.096 1.00 51.25 85 ARG A O 1
ATOM 668 N N . GLY A 1 86 ? -5.953 3.191 24.919 1.00 47.38 86 GLY A N 1
ATOM 669 C CA . GLY A 1 86 ? -4.765 3.667 24.232 1.00 47.38 86 GLY A CA 1
ATOM 670 C C . GLY A 1 86 ? -5.071 3.626 22.743 1.00 47.38 86 GLY A C 1
ATOM 671 O O . GLY A 1 86 ? -5.570 2.614 22.252 1.00 47.38 86 GLY A O 1
ATOM 672 N N . LYS A 1 87 ? -4.872 4.757 22.055 1.00 47.81 87 LYS A N 1
ATOM 673 C CA . LYS A 1 87 ? -5.129 4.915 20.620 1.00 47.81 87 LYS A CA 1
ATOM 674 C C . LYS A 1 87 ? -4.559 3.703 19.892 1.00 47.81 87 LYS A C 1
ATOM 676 O O . LYS A 1 87 ? -3.364 3.661 19.609 1.00 47.81 87 LYS A O 1
ATOM 681 N N . ILE A 1 88 ? -5.410 2.732 19.564 1.00 47.56 88 ILE A N 1
ATOM 682 C CA . ILE A 1 88 ? -5.082 1.728 18.567 1.00 47.56 88 ILE A CA 1
ATOM 683 C C . ILE A 1 88 ? -5.026 2.548 17.290 1.00 47.56 88 ILE A C 1
ATOM 685 O O . ILE A 1 88 ? -6.046 2.827 16.657 1.00 47.56 88 ILE A O 1
ATOM 689 N N . HIS A 1 89 ? -3.834 3.053 16.979 1.00 49.12 89 HIS A N 1
ATOM 690 C CA . HIS A 1 89 ? -3.533 3.654 15.701 1.00 49.12 89 HIS A CA 1
ATOM 691 C C . HIS A 1 89 ? -3.741 2.534 14.692 1.00 49.12 89 HIS A C 1
ATOM 693 O O . HIS A 1 89 ? -2.842 1.744 14.421 1.00 49.12 89 HIS A O 1
ATOM 699 N N . SER A 1 90 ? -4.974 2.408 14.189 1.00 54.16 90 SER A N 1
ATOM 700 C CA . SER A 1 90 ? -5.267 1.505 13.089 1.00 54.16 90 SER A CA 1
ATOM 701 C C . SER A 1 90 ? -4.235 1.818 12.009 1.00 54.16 90 SER A C 1
ATOM 703 O O . SER A 1 90 ? -3.995 3.001 11.739 1.00 54.16 90 SER A O 1
ATOM 705 N N . GLY A 1 91 ? -3.616 0.796 11.413 1.00 55.34 91 GLY A N 1
ATOM 706 C CA . GLY A 1 91 ? -2.529 0.924 10.430 1.00 55.34 91 GLY A CA 1
ATOM 707 C C . GLY A 1 91 ? -2.837 1.796 9.198 1.00 55.34 91 GLY A C 1
ATOM 708 O O . GLY A 1 91 ? -1.997 1.931 8.317 1.00 55.34 91 GLY A O 1
ATOM 709 N N . LYS A 1 92 ? -4.006 2.451 9.154 1.00 58.94 92 LYS A N 1
ATOM 710 C CA . LYS A 1 92 ? -4.384 3.563 8.273 1.00 58.94 92 LYS A CA 1
ATOM 711 C C . LYS A 1 92 ? -3.312 4.657 8.167 1.00 58.94 92 LYS A C 1
ATOM 713 O O . LYS A 1 92 ? -3.208 5.266 7.109 1.00 58.94 92 LYS A O 1
ATOM 718 N N . TRP A 1 93 ? -2.489 4.885 9.199 1.00 61.50 93 TRP A N 1
ATOM 719 C CA . TRP A 1 93 ? -1.387 5.861 9.120 1.00 61.50 93 TRP A CA 1
ATOM 720 C C . TRP A 1 93 ? -0.256 5.432 8.168 1.00 61.50 93 TRP A C 1
ATOM 722 O O . TRP A 1 93 ? 0.409 6.294 7.606 1.00 61.50 93 TRP A O 1
ATOM 732 N N . LEU A 1 94 ? -0.081 4.125 7.922 1.00 58.84 94 LEU A N 1
ATOM 733 C CA . LEU A 1 94 ? 0.844 3.605 6.904 1.00 58.84 94 LEU A CA 1
ATOM 734 C C . LEU A 1 94 ? 0.214 3.508 5.504 1.00 58.84 94 LEU A C 1
ATOM 736 O O . LEU A 1 94 ? 0.940 3.470 4.513 1.00 58.84 94 LEU A O 1
ATOM 740 N N . ALA A 1 95 ? -1.117 3.496 5.392 1.00 63.69 95 ALA A N 1
ATOM 741 C CA . ALA A 1 95 ? -1.795 3.371 4.101 1.00 63.69 95 ALA A CA 1
ATOM 742 C C . ALA A 1 95 ? -1.575 4.601 3.199 1.00 63.69 95 ALA A C 1
ATOM 744 O O . ALA A 1 95 ? -1.383 4.459 1.994 1.00 63.69 95 ALA A O 1
ATOM 745 N N . ILE A 1 96 ? -1.557 5.802 3.786 1.00 68.31 96 ILE A N 1
ATOM 746 C CA . ILE A 1 96 ? -1.347 7.071 3.071 1.00 68.31 96 ILE A CA 1
ATOM 747 C C . ILE A 1 96 ? 0.068 7.175 2.472 1.00 68.31 96 ILE A C 1
ATOM 749 O O . ILE A 1 96 ? 0.169 7.423 1.270 1.00 68.31 96 ILE A O 1
ATOM 753 N N . PRO A 1 97 ? 1.167 6.968 3.230 1.00 71.75 97 PRO A N 1
ATOM 754 C CA . PRO A 1 97 ? 2.503 7.027 2.648 1.00 71.75 97 PRO A CA 1
ATOM 755 C C . PRO A 1 97 ? 2.716 5.928 1.606 1.00 71.75 97 PRO A C 1
ATOM 757 O O . PRO A 1 97 ? 3.328 6.202 0.582 1.00 71.75 97 PRO A O 1
ATOM 760 N N . LEU A 1 98 ? 2.160 4.726 1.792 1.00 68.75 98 LEU A N 1
ATOM 761 C CA . LEU A 1 98 ? 2.301 3.644 0.813 1.00 68.75 98 LEU A CA 1
ATOM 762 C C . LEU A 1 98 ? 1.564 3.944 -0.507 1.00 68.75 98 LEU A C 1
ATOM 764 O O . LEU A 1 98 ? 2.100 3.660 -1.578 1.00 68.75 98 LEU A O 1
ATOM 768 N N . LEU A 1 99 ? 0.387 4.582 -0.441 1.00 68.75 99 LEU A N 1
ATOM 769 C CA . LEU A 1 99 ? -0.368 5.043 -1.615 1.00 68.75 99 LEU A CA 1
ATOM 770 C C . LEU A 1 99 ? 0.427 6.052 -2.456 1.00 68.75 99 LEU A C 1
ATOM 772 O O . LEU A 1 99 ? 0.276 6.070 -3.670 1.00 68.75 99 LEU A O 1
ATOM 776 N N . VAL A 1 100 ? 1.252 6.893 -1.828 1.00 77.62 100 VAL A N 1
ATOM 777 C CA . VAL A 1 100 ? 2.054 7.909 -2.530 1.00 77.62 100 VAL A CA 1
ATOM 778 C C . VAL A 1 100 ? 3.401 7.343 -2.976 1.00 77.62 100 VAL A C 1
ATOM 780 O O . VAL A 1 100 ? 3.857 7.626 -4.083 1.00 77.62 100 VAL A O 1
ATOM 783 N N . LEU A 1 101 ? 4.030 6.515 -2.141 1.00 77.38 101 LEU A N 1
ATOM 784 C CA . LEU A 1 101 ? 5.365 5.984 -2.388 1.00 77.38 101 LEU A CA 1
ATOM 785 C C . LEU A 1 101 ? 5.378 5.011 -3.570 1.00 77.38 101 LEU A C 1
ATOM 787 O O . LEU A 1 101 ? 6.288 5.076 -4.386 1.00 77.38 101 LEU A O 1
ATOM 791 N N . VAL A 1 102 ? 4.367 4.143 -3.699 1.00 79.06 102 VAL A N 1
ATOM 792 C CA . VAL A 1 102 ? 4.323 3.133 -4.772 1.00 79.06 102 VAL A CA 1
ATOM 793 C C . VAL A 1 102 ? 4.225 3.772 -6.171 1.00 79.06 102 VAL A C 1
ATOM 795 O O . VAL A 1 102 ? 5.066 3.448 -7.012 1.00 79.06 102 VAL A O 1
ATOM 798 N N . PRO A 1 103 ? 3.301 4.714 -6.452 1.00 81.25 103 PRO A N 1
ATOM 799 C CA . PRO A 1 103 ? 3.268 5.427 -7.728 1.00 81.25 103 PRO A CA 1
ATOM 800 C C . PRO A 1 103 ? 4.504 6.295 -7.960 1.00 81.25 103 PRO A C 1
ATOM 802 O O . PRO A 1 103 ? 4.982 6.362 -9.087 1.00 81.25 103 PRO A O 1
ATOM 805 N N . ALA A 1 104 ? 5.042 6.939 -6.918 1.00 78.69 104 ALA A N 1
ATOM 806 C CA . ALA A 1 104 ? 6.248 7.755 -7.042 1.00 78.69 104 ALA A CA 1
ATOM 807 C C . ALA A 1 104 ? 7.466 6.907 -7.430 1.00 78.69 104 ALA A C 1
ATOM 809 O O . ALA A 1 104 ? 8.235 7.303 -8.302 1.00 78.69 104 ALA A O 1
ATOM 810 N N . LEU A 1 105 ? 7.613 5.718 -6.837 1.00 79.38 105 LEU A N 1
ATOM 811 C CA . LEU A 1 105 ? 8.690 4.789 -7.167 1.00 79.38 105 LEU A CA 1
ATOM 812 C C . LEU A 1 105 ? 8.506 4.200 -8.568 1.00 79.38 105 LEU A C 1
ATOM 814 O O . LEU A 1 105 ? 9.466 4.127 -9.325 1.00 79.38 105 LEU A O 1
ATOM 818 N N . ALA A 1 106 ? 7.275 3.841 -8.944 1.00 77.00 106 ALA A N 1
ATOM 819 C CA . ALA A 1 106 ? 6.963 3.383 -10.296 1.00 77.00 106 ALA A CA 1
ATOM 820 C C . ALA A 1 106 ? 7.261 4.465 -11.347 1.00 77.00 106 ALA A C 1
ATOM 822 O O . ALA A 1 106 ? 7.852 4.168 -12.381 1.00 77.00 106 ALA A O 1
ATOM 823 N N . PHE A 1 107 ? 6.908 5.724 -11.066 1.00 78.06 107 PHE A N 1
ATOM 824 C CA . PHE A 1 107 ? 7.229 6.863 -11.922 1.00 78.06 107 PHE A CA 1
ATOM 825 C C . PHE A 1 107 ? 8.737 7.103 -12.003 1.00 78.06 107 PHE A C 1
ATOM 827 O O . PHE A 1 107 ? 9.259 7.299 -13.094 1.00 78.06 107 PHE A O 1
ATOM 834 N N . PHE A 1 108 ? 9.445 7.043 -10.873 1.00 79.88 108 PHE A N 1
ATOM 835 C CA . PHE A 1 108 ? 10.896 7.191 -10.828 1.00 79.88 108 PHE A CA 1
ATOM 836 C C . PHE A 1 108 ? 11.595 6.103 -11.647 1.00 79.88 108 PHE A C 1
ATOM 838 O O . PHE A 1 108 ? 12.414 6.427 -12.498 1.00 79.88 108 PHE A O 1
ATOM 845 N N . ILE A 1 109 ? 11.210 4.836 -11.470 1.00 74.94 109 ILE A N 1
ATOM 846 C CA . ILE A 1 109 ? 11.745 3.713 -12.251 1.00 74.94 109 ILE A CA 1
ATOM 847 C C . ILE A 1 109 ? 11.414 3.889 -13.735 1.00 74.94 109 ILE A C 1
ATOM 849 O O . ILE A 1 109 ? 12.293 3.747 -14.573 1.00 74.94 109 ILE A O 1
ATOM 853 N N . TYR A 1 110 ? 10.177 4.245 -14.090 1.00 71.00 110 TYR A N 1
ATOM 854 C CA . TYR A 1 110 ? 9.816 4.513 -15.486 1.00 71.00 110 TYR A CA 1
ATOM 855 C C . TYR A 1 110 ? 10.629 5.669 -16.083 1.00 71.00 110 TYR A C 1
ATOM 857 O O . TYR A 1 110 ? 11.031 5.612 -17.240 1.00 71.00 110 TYR A O 1
ATOM 865 N N . TRP A 1 111 ? 10.916 6.704 -15.298 1.00 71.62 111 TRP A N 1
ATOM 866 C CA . TRP A 1 111 ? 11.742 7.820 -15.735 1.00 71.62 111 TRP A CA 1
ATOM 867 C C . TRP A 1 111 ? 13.206 7.411 -15.944 1.00 71.62 111 TRP A C 1
ATOM 869 O O . TRP A 1 111 ? 13.820 7.828 -16.922 1.00 71.62 111 TRP A O 1
ATOM 879 N N . THR A 1 112 ? 13.766 6.582 -15.057 1.00 70.44 112 THR A N 1
ATOM 880 C CA . THR A 1 112 ? 15.169 6.147 -15.142 1.00 70.44 112 THR A CA 1
ATOM 881 C C . THR A 1 112 ? 15.396 5.041 -16.171 1.00 70.44 112 THR A C 1
ATOM 883 O O . THR A 1 112 ? 16.436 5.021 -16.817 1.00 70.44 112 THR A O 1
ATOM 886 N N . GLU A 1 113 ? 14.447 4.116 -16.315 1.00 64.62 113 GLU A N 1
ATOM 887 C CA . GLU A 1 113 ? 14.589 2.881 -17.104 1.00 64.62 113 GLU A CA 1
ATOM 888 C C . GLU A 1 113 ? 13.690 2.843 -18.349 1.00 64.62 113 GLU A C 1
ATOM 890 O O . GLU A 1 113 ? 14.038 2.227 -19.352 1.00 64.62 113 GLU A O 1
ATOM 895 N N . GLY A 1 114 ? 12.536 3.517 -18.326 1.00 56.00 114 GLY A N 1
ATOM 896 C CA . GLY A 1 114 ? 11.608 3.585 -19.463 1.00 56.00 114 GLY A CA 1
ATOM 897 C C . GLY A 1 114 ? 12.045 4.563 -20.558 1.00 56.00 114 GLY A C 1
ATOM 898 O O . GLY A 1 114 ? 11.627 4.417 -21.705 1.00 56.00 114 GLY A O 1
ATOM 899 N N . TYR A 1 115 ? 12.935 5.511 -20.245 1.00 56.09 115 TYR A N 1
ATOM 900 C CA . TYR A 1 115 ? 13.617 6.362 -21.226 1.00 56.09 115 TYR A CA 1
ATOM 901 C C . TYR A 1 115 ? 14.931 5.713 -21.688 1.00 56.09 115 TYR A C 1
ATOM 903 O O . TYR A 1 115 ? 16.007 6.305 -21.627 1.00 56.09 115 TYR A O 1
ATOM 911 N N . ARG A 1 116 ? 14.879 4.453 -22.128 1.00 54.38 116 ARG A N 1
ATOM 912 C CA . ARG A 1 116 ? 16.029 3.841 -22.797 1.00 54.38 116 ARG A CA 1
ATOM 913 C C . ARG A 1 116 ? 16.068 4.319 -24.244 1.00 54.38 116 ARG A C 1
ATOM 915 O O . ARG A 1 116 ? 15.219 3.963 -25.061 1.00 54.3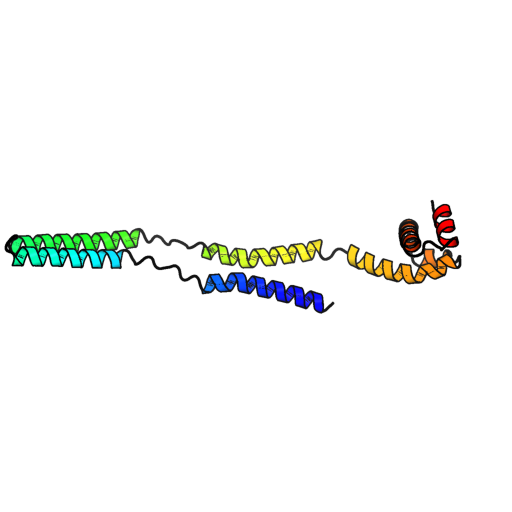8 116 ARG A O 1
ATOM 922 N N . VAL A 1 117 ? 17.096 5.115 -24.532 1.00 53.50 117 VAL A N 1
ATOM 923 C CA . VAL A 1 117 ? 17.563 5.549 -25.861 1.00 53.50 117 VAL A CA 1
ATOM 924 C C . VAL A 1 117 ? 17.560 4.395 -26.885 1.00 53.50 117 VAL A C 1
ATOM 926 O O . VAL A 1 117 ? 17.272 4.623 -28.057 1.00 53.50 117 VAL A O 1
ATOM 929 N N . GLU A 1 118 ? 17.720 3.149 -26.430 1.00 54.75 118 GLU A N 1
ATOM 930 C CA . GLU A 1 118 ? 17.581 1.909 -27.209 1.00 54.75 118 GLU A CA 1
ATOM 931 C C . GLU A 1 118 ? 16.256 1.771 -27.976 1.00 54.75 118 GLU A C 1
ATOM 933 O O . GLU A 1 118 ? 16.257 1.256 -29.090 1.00 54.75 118 GLU A O 1
ATOM 938 N N . ILE A 1 119 ? 15.120 2.237 -27.442 1.00 58.78 119 ILE A N 1
ATOM 939 C CA . ILE A 1 119 ? 13.839 2.144 -28.164 1.00 58.78 119 ILE A CA 1
ATOM 940 C C . ILE A 1 119 ? 13.813 3.157 -29.318 1.00 58.78 119 ILE A C 1
ATOM 942 O O . ILE A 1 119 ? 13.400 2.819 -30.427 1.00 58.78 119 ILE A O 1
ATOM 946 N N . SER A 1 120 ? 14.299 4.384 -29.098 1.00 58.91 120 SER A N 1
ATOM 947 C CA . SER A 1 120 ? 14.416 5.386 -30.167 1.00 58.91 120 SER A CA 1
ATOM 948 C C . SER A 1 120 ? 15.470 5.011 -31.210 1.00 58.91 120 SER A C 1
ATOM 950 O O . SER A 1 120 ? 15.256 5.237 -32.401 1.00 58.91 120 SER A O 1
ATOM 952 N N . GLU A 1 121 ? 16.572 4.388 -30.798 1.00 60.88 121 GLU A N 1
ATOM 953 C CA . GLU A 1 121 ? 17.581 3.840 -31.706 1.00 60.88 121 GLU A CA 1
ATOM 954 C C . GLU A 1 121 ? 17.010 2.673 -32.509 1.00 60.88 121 GLU A C 1
ATOM 956 O O . GLU A 1 121 ? 17.179 2.628 -33.719 1.00 60.88 121 GLU A O 1
ATOM 961 N N . TRP A 1 122 ? 16.230 1.783 -31.893 1.00 60.69 122 TRP A N 1
ATOM 962 C CA . TRP A 1 122 ? 15.592 0.677 -32.605 1.00 60.69 122 TRP A CA 1
ATOM 963 C C . TRP A 1 122 ? 14.632 1.159 -33.702 1.00 60.69 122 TRP A C 1
ATOM 965 O O . TRP A 1 122 ? 14.695 0.664 -34.830 1.00 60.69 122 TRP A O 1
ATOM 975 N N . PHE A 1 123 ? 13.785 2.155 -33.413 1.00 60.84 123 PHE A N 1
ATOM 976 C CA . PHE A 1 123 ? 12.874 2.723 -34.414 1.00 60.84 123 PHE A CA 1
ATOM 977 C C . PHE A 1 123 ? 13.613 3.497 -35.515 1.00 60.84 123 PHE A C 1
ATOM 979 O O . PHE A 1 123 ? 13.296 3.333 -36.693 1.00 60.84 123 PHE A O 1
ATOM 986 N N . THR A 1 124 ? 14.622 4.299 -35.159 1.00 64.38 124 THR A N 1
ATOM 987 C CA . THR A 1 124 ? 15.393 5.077 -36.147 1.00 64.38 124 THR A CA 1
ATOM 988 C C . THR A 1 124 ? 16.294 4.193 -37.009 1.00 64.38 124 THR A C 1
ATOM 990 O O . THR A 1 124 ? 16.412 4.440 -38.208 1.00 64.38 124 THR A O 1
ATOM 993 N N . THR A 1 125 ? 16.869 3.124 -36.454 1.00 66.12 125 THR A N 1
ATOM 994 C CA . THR A 1 125 ? 17.625 2.116 -37.205 1.00 66.12 125 THR A CA 1
ATOM 995 C C . THR A 1 125 ? 16.714 1.372 -38.170 1.00 66.12 125 THR A C 1
ATOM 997 O O . THR A 1 125 ? 17.082 1.210 -39.327 1.00 66.12 125 THR A O 1
ATOM 1000 N N . GLN A 1 126 ? 15.495 0.990 -37.775 1.00 65.94 126 GLN A N 1
ATOM 1001 C CA . GLN A 1 126 ? 14.584 0.288 -38.685 1.00 65.94 126 GLN A CA 1
ATOM 1002 C C . GLN A 1 126 ? 14.194 1.143 -39.908 1.00 65.94 126 GLN A C 1
ATOM 1004 O O . GLN A 1 126 ? 14.189 0.650 -41.037 1.00 65.94 126 GLN A O 1
ATOM 1009 N N . GLU A 1 127 ? 13.927 2.434 -39.699 1.00 67.88 127 GLU A N 1
ATOM 1010 C CA . GLU A 1 127 ? 13.562 3.365 -40.773 1.00 67.88 127 GLU A CA 1
ATOM 1011 C C . GLU A 1 127 ? 14.745 3.675 -41.708 1.00 67.88 127 GLU A C 1
ATOM 1013 O O . GLU A 1 127 ? 14.583 3.712 -42.931 1.00 67.88 127 GLU A O 1
ATOM 1018 N N . ARG A 1 128 ? 15.962 3.819 -41.158 1.00 70.06 128 ARG A N 1
ATOM 1019 C CA . ARG A 1 128 ? 17.191 3.961 -41.959 1.00 70.06 128 ARG A CA 1
ATOM 1020 C C . ARG A 1 128 ? 17.495 2.694 -42.755 1.00 70.06 128 ARG A C 1
ATOM 1022 O O . ARG A 1 128 ? 17.769 2.791 -43.950 1.00 70.06 128 ARG A O 1
ATOM 1029 N N . MET A 1 129 ? 17.370 1.514 -42.139 1.00 66.62 129 MET A N 1
ATOM 1030 C CA . MET A 1 129 ? 17.586 0.217 -42.795 1.00 66.62 129 MET A CA 1
ATOM 1031 C C . MET A 1 129 ? 16.668 0.022 -44.008 1.00 66.62 129 MET A C 1
ATOM 1033 O O . MET A 1 129 ? 17.128 -0.427 -45.056 1.00 66.62 129 MET A O 1
ATOM 1037 N N . ALA A 1 130 ? 15.392 0.408 -43.914 1.00 68.69 130 ALA A N 1
ATOM 1038 C CA . ALA A 1 130 ? 14.453 0.306 -45.034 1.00 68.69 130 ALA A CA 1
ATOM 1039 C C . ALA A 1 130 ? 14.855 1.178 -46.242 1.00 68.69 130 ALA A C 1
ATOM 1041 O O . ALA A 1 130 ? 14.573 0.822 -47.386 1.00 68.69 130 ALA A O 1
ATOM 1042 N N . ARG A 1 131 ? 15.539 2.306 -46.003 1.00 69.81 131 ARG A N 1
ATOM 1043 C CA . ARG A 1 131 ? 16.004 3.227 -47.051 1.00 69.81 131 ARG A CA 1
ATOM 1044 C C . ARG A 1 131 ? 17.294 2.758 -47.723 1.00 69.81 131 ARG A C 1
ATOM 1046 O O . ARG A 1 131 ? 17.434 2.908 -48.934 1.00 69.81 131 ARG A O 1
ATOM 1053 N N . VAL A 1 132 ? 18.227 2.204 -46.952 1.00 69.69 132 VAL A N 1
ATOM 1054 C CA . VAL A 1 132 ? 19.559 1.820 -47.450 1.00 69.69 132 VAL A CA 1
ATOM 1055 C C . VAL A 1 132 ? 19.620 0.417 -48.054 1.00 69.69 132 VAL A C 1
ATOM 1057 O O . VAL A 1 132 ? 20.444 0.176 -48.933 1.00 69.69 132 VAL A O 1
ATOM 1060 N N . MET A 1 133 ? 18.721 -0.490 -47.658 1.00 68.19 133 MET A N 1
ATOM 1061 C CA . MET A 1 133 ? 18.644 -1.854 -48.194 1.00 68.19 133 MET A CA 1
ATOM 1062 C C . MET A 1 133 ? 18.555 -1.902 -49.736 1.00 68.19 133 MET A C 1
ATOM 1064 O O . MET A 1 133 ? 19.365 -2.601 -50.347 1.00 68.19 133 MET A O 1
ATOM 1068 N N . PRO A 1 134 ? 17.667 -1.141 -50.414 1.00 71.00 134 PRO A N 1
ATOM 1069 C CA . PRO A 1 134 ? 17.626 -1.139 -51.879 1.00 71.00 134 PRO A CA 1
ATOM 1070 C C . PRO A 1 134 ? 18.882 -0.524 -52.520 1.00 71.00 134 PRO A C 1
ATOM 1072 O O . PRO A 1 134 ? 19.293 -0.960 -53.593 1.00 71.00 134 PRO A O 1
ATOM 1075 N N . MET A 1 135 ? 19.527 0.451 -51.867 1.00 71.25 135 MET A N 1
ATOM 1076 C CA . MET A 1 135 ? 20.766 1.061 -52.367 1.00 71.25 135 MET A CA 1
ATOM 1077 C C . MET A 1 135 ? 21.943 0.070 -52.297 1.00 71.25 135 MET A C 1
ATOM 1079 O O . MET A 1 135 ? 22.728 -0.015 -53.240 1.00 71.25 135 MET A O 1
ATOM 1083 N N . MET A 1 136 ? 22.006 -0.766 -51.258 1.00 65.44 136 MET A N 1
ATOM 1084 C CA . MET A 1 136 ? 23.023 -1.821 -51.112 1.00 65.44 136 MET A CA 1
ATOM 1085 C C . MET A 1 136 ? 22.844 -2.969 -52.092 1.00 65.44 136 MET A C 1
ATOM 1087 O O . MET A 1 136 ? 23.815 -3.402 -52.705 1.00 65.44 136 MET A O 1
ATOM 1091 N N . MET A 1 137 ? 21.607 -3.430 -52.296 1.00 67.62 137 MET A N 1
ATOM 1092 C CA . MET A 1 137 ? 21.315 -4.479 -53.281 1.00 67.62 137 MET A CA 1
ATOM 1093 C C . MET A 1 137 ? 21.652 -4.038 -54.712 1.00 67.62 137 MET A C 1
ATOM 1095 O O . MET A 1 137 ? 21.966 -4.867 -55.565 1.00 67.62 137 MET A O 1
ATOM 1099 N N . SER A 1 138 ? 21.652 -2.724 -54.962 1.00 71.25 138 SER A N 1
ATOM 1100 C CA . SER A 1 138 ? 22.114 -2.123 -56.218 1.00 71.25 138 SER A CA 1
ATOM 1101 C C . SER A 1 138 ? 23.640 -1.931 -56.314 1.00 71.25 138 SER A C 1
ATOM 1103 O O . SER A 1 138 ? 24.124 -1.424 -57.323 1.00 71.25 138 SER A O 1
ATOM 1105 N N . GLY A 1 139 ? 24.404 -2.339 -55.291 1.00 66.19 139 GLY A N 1
ATOM 1106 C CA . GLY A 1 139 ? 25.868 -2.241 -55.236 1.00 66.19 139 GLY A CA 1
ATOM 1107 C C . GLY A 1 139 ? 26.409 -0.864 -54.837 1.00 66.19 139 GLY A C 1
ATOM 1108 O O . GLY A 1 139 ? 27.598 -0.605 -55.007 1.00 66.19 139 GLY A O 1
ATOM 1109 N N . ASN A 1 140 ? 25.565 0.033 -54.317 1.00 70.00 140 ASN A N 1
ATOM 1110 C CA . ASN A 1 140 ? 25.953 1.393 -53.947 1.00 70.00 140 ASN A CA 1
ATOM 1111 C C . ASN A 1 140 ? 26.349 1.482 -52.462 1.00 70.00 140 ASN A C 1
ATOM 1113 O O . ASN A 1 140 ? 25.620 2.034 -51.635 1.00 70.00 140 ASN A O 1
ATOM 1117 N N . PHE A 1 141 ? 27.510 0.910 -52.136 1.00 65.94 141 PHE A N 1
ATOM 1118 C CA . PHE A 1 141 ? 28.059 0.863 -50.775 1.00 65.94 141 PHE A CA 1
ATOM 1119 C C . PHE A 1 141 ? 28.458 2.252 -50.236 1.00 65.94 141 PHE A C 1
ATOM 1121 O O . PHE A 1 141 ? 28.302 2.515 -49.043 1.00 65.94 141 PHE A O 1
ATOM 1128 N N . ASP A 1 142 ? 28.842 3.184 -51.116 1.00 67.94 142 ASP A N 1
ATOM 1129 C CA . ASP A 1 142 ? 29.185 4.573 -50.762 1.00 67.94 142 ASP A CA 1
ATOM 1130 C C . ASP A 1 142 ? 28.000 5.352 -50.162 1.00 67.94 142 ASP A C 1
ATOM 1132 O O . ASP A 1 142 ? 28.176 6.274 -49.361 1.00 67.94 142 ASP A O 1
ATOM 1136 N N . ALA A 1 143 ? 26.767 5.020 -50.562 1.00 65.19 143 ALA A N 1
ATOM 1137 C CA . ALA A 1 143 ? 25.560 5.655 -50.034 1.00 65.19 143 ALA A CA 1
ATOM 1138 C C . ALA A 1 143 ? 25.233 5.197 -48.603 1.00 65.19 143 ALA A C 1
ATOM 1140 O O . ALA A 1 143 ? 24.602 5.936 -47.849 1.00 65.19 143 ALA A O 1
ATOM 1141 N N . VAL A 1 144 ? 25.681 4.001 -48.220 1.00 66.31 144 VAL A N 1
ATOM 1142 C CA . VAL A 1 144 ? 25.395 3.390 -46.914 1.00 66.31 144 VAL A CA 1
ATOM 1143 C C . VAL A 1 144 ? 26.408 3.781 -45.860 1.00 66.31 144 VAL A C 1
ATOM 1145 O O . VAL A 1 144 ? 26.024 4.055 -44.724 1.00 66.31 144 VAL A O 1
ATOM 1148 N N . GLU A 1 145 ? 27.668 3.930 -46.256 1.00 67.81 145 GLU A N 1
ATOM 1149 C CA . GLU A 1 145 ? 28.694 4.517 -45.398 1.00 67.81 145 GLU A CA 1
ATOM 1150 C C . GLU A 1 145 ? 28.334 5.964 -45.008 1.00 67.81 145 GLU A C 1
ATOM 1152 O O . GLU A 1 145 ? 28.460 6.354 -43.847 1.00 67.81 145 GLU A O 1
ATOM 1157 N N . LYS A 1 146 ? 27.769 6.746 -45.941 1.00 69.69 146 LYS A N 1
ATOM 1158 C CA . LYS A 1 146 ? 27.309 8.127 -45.684 1.00 69.69 146 LYS A CA 1
ATOM 1159 C C . LYS A 1 146 ? 26.114 8.235 -44.735 1.00 69.69 146 LYS A C 1
ATOM 1161 O O . LYS A 1 146 ? 25.960 9.267 -44.087 1.00 69.69 146 LYS A O 1
ATOM 1166 N N . GLU A 1 147 ? 25.281 7.203 -44.644 1.00 69.19 147 GLU A N 1
ATOM 1167 C CA . GLU A 1 147 ? 24.155 7.137 -43.697 1.00 69.19 147 GLU A CA 1
ATOM 1168 C C . GLU A 1 147 ? 24.596 6.677 -42.289 1.00 69.19 147 GLU A C 1
ATOM 1170 O O . GLU A 1 147 ? 23.781 6.639 -41.363 1.00 69.19 147 GLU A O 1
ATOM 1175 N N . GLY A 1 148 ? 25.894 6.394 -42.096 1.00 66.56 148 GLY A N 1
ATOM 1176 C CA . GLY A 1 148 ? 26.497 6.121 -40.789 1.00 66.56 148 GLY A CA 1
ATOM 1177 C C . GLY A 1 148 ? 26.144 4.750 -40.215 1.00 66.56 148 GLY A C 1
ATOM 1178 O O . GLY A 1 148 ? 26.082 4.592 -38.998 1.00 66.56 148 GLY A O 1
ATOM 1179 N N . ILE A 1 149 ? 25.869 3.771 -41.077 1.00 67.56 149 ILE A N 1
ATOM 1180 C CA . ILE A 1 149 ? 25.487 2.416 -40.670 1.00 67.56 149 ILE A CA 1
ATOM 1181 C C . ILE A 1 149 ? 26.745 1.585 -40.439 1.00 67.56 149 ILE A C 1
ATOM 1183 O O . ILE A 1 149 ? 27.552 1.402 -41.350 1.00 67.56 149 ILE A O 1
ATOM 1187 N N . GLY A 1 150 ? 26.896 1.059 -39.223 1.00 69.69 150 GLY A N 1
ATOM 1188 C CA . GLY A 1 150 ? 27.963 0.118 -38.906 1.00 69.69 150 GLY A CA 1
ATOM 1189 C C . GLY A 1 150 ? 27.804 -1.196 -39.675 1.00 69.69 150 GLY A C 1
ATOM 1190 O O . GLY A 1 150 ? 26.690 -1.678 -39.890 1.00 69.69 150 GLY A O 1
ATOM 1191 N N . VAL A 1 151 ? 28.928 -1.807 -40.054 1.00 69.50 151 VAL A N 1
ATOM 1192 C CA . VAL A 1 151 ? 28.960 -3.107 -40.753 1.00 69.50 151 VAL A CA 1
ATOM 1193 C C . VAL A 1 151 ? 28.228 -4.194 -39.948 1.00 69.50 151 VAL A C 1
ATOM 1195 O O . VAL A 1 151 ? 27.510 -5.008 -40.521 1.00 69.50 151 VAL A O 1
ATOM 1198 N N . ASP A 1 152 ? 28.313 -4.159 -38.616 1.00 71.56 152 ASP A N 1
ATOM 1199 C CA . ASP A 1 152 ? 27.618 -5.106 -37.733 1.00 71.56 152 ASP A CA 1
ATOM 1200 C C . ASP A 1 152 ? 26.087 -4.981 -37.793 1.00 71.56 152 ASP A C 1
ATOM 1202 O O . ASP A 1 152 ? 25.368 -5.986 -37.814 1.00 71.56 152 ASP A O 1
ATOM 1206 N N . ASP A 1 153 ? 25.570 -3.751 -37.843 1.00 72.31 153 ASP A N 1
ATOM 1207 C CA . ASP A 1 153 ? 24.134 -3.495 -37.973 1.00 72.31 153 ASP A CA 1
ATOM 1208 C C . ASP A 1 153 ? 23.626 -3.919 -39.354 1.00 72.31 153 ASP A C 1
ATOM 1210 O O . ASP A 1 153 ? 22.526 -4.470 -39.473 1.00 72.31 153 ASP A O 1
ATOM 1214 N N . PHE A 1 154 ? 24.464 -3.751 -40.381 1.00 71.50 154 PHE A N 1
ATOM 1215 C CA . PHE A 1 154 ? 24.204 -4.232 -41.734 1.00 71.50 154 PHE A CA 1
ATOM 1216 C C . PHE A 1 154 ? 24.094 -5.763 -41.795 1.00 71.50 154 PHE A C 1
ATOM 1218 O O . PHE A 1 154 ? 23.092 -6.274 -42.299 1.00 71.50 154 PHE A O 1
ATOM 1225 N N . ILE A 1 155 ? 25.056 -6.502 -41.229 1.00 76.56 155 ILE A N 1
ATOM 1226 C CA . ILE A 1 155 ? 25.036 -7.977 -41.208 1.00 76.56 155 ILE A CA 1
ATOM 1227 C C . ILE A 1 155 ? 23.771 -8.486 -40.500 1.00 76.56 155 ILE A C 1
ATOM 1229 O O . ILE A 1 155 ? 23.076 -9.373 -41.003 1.00 76.56 155 ILE A O 1
ATOM 1233 N N . ARG A 1 156 ? 23.407 -7.880 -39.360 1.00 76.69 156 ARG A N 1
ATOM 1234 C CA . ARG A 1 156 ? 22.193 -8.239 -38.604 1.00 76.69 156 ARG A CA 1
ATOM 1235 C C . ARG A 1 156 ? 20.909 -7.970 -39.388 1.00 76.69 156 ARG A C 1
ATOM 1237 O O . ARG A 1 156 ? 19.966 -8.762 -39.309 1.00 76.69 156 ARG A O 1
ATOM 1244 N N . ALA A 1 157 ? 20.843 -6.858 -40.119 1.00 72.06 157 ALA A N 1
ATOM 1245 C CA . ALA A 1 157 ? 19.693 -6.517 -40.951 1.00 72.06 157 ALA A CA 1
ATOM 1246 C C . ALA A 1 157 ? 19.565 -7.463 -42.157 1.00 72.06 157 ALA A C 1
ATOM 1248 O O . ALA A 1 157 ? 18.470 -7.965 -42.422 1.00 72.06 157 ALA A O 1
ATOM 1249 N N . LEU A 1 158 ? 20.681 -7.764 -42.828 1.00 75.75 158 LEU A N 1
ATOM 1250 C CA . LEU A 1 158 ? 20.738 -8.685 -43.962 1.00 75.75 158 LEU A CA 1
ATOM 1251 C C . LEU A 1 158 ? 20.310 -10.102 -43.553 1.00 75.75 158 LEU A C 1
ATOM 1253 O O . LEU A 1 158 ? 19.478 -10.715 -44.220 1.00 75.75 158 LEU A O 1
ATOM 1257 N N . GLN A 1 159 ? 20.783 -10.591 -42.403 1.00 77.44 159 GLN A N 1
ATOM 1258 C CA . GLN A 1 159 ? 20.395 -11.899 -41.870 1.00 77.44 159 GLN A CA 1
ATOM 1259 C C . GLN A 1 159 ? 18.883 -12.003 -41.608 1.00 77.44 159 GLN A C 1
ATOM 1261 O O . GLN A 1 159 ? 18.266 -13.010 -41.953 1.00 77.44 159 GLN A O 1
ATOM 1266 N N . ARG A 1 160 ? 18.262 -10.970 -41.020 1.00 78.31 160 ARG A N 1
ATOM 1267 C CA . ARG A 1 160 ? 16.805 -10.953 -40.782 1.00 78.31 160 ARG A CA 1
ATOM 1268 C C . ARG A 1 160 ? 16.001 -10.924 -42.081 1.00 78.31 160 ARG A C 1
ATOM 1270 O O . ARG A 1 160 ? 14.954 -11.561 -42.153 1.00 78.31 160 ARG A O 1
ATOM 1277 N N . GLN A 1 161 ? 16.475 -10.204 -43.094 1.00 73.81 161 GLN A N 1
ATOM 1278 C CA . GLN A 1 161 ? 15.802 -10.135 -44.391 1.00 73.81 161 GLN A CA 1
ATOM 1279 C C . GLN A 1 161 ? 15.904 -11.459 -45.158 1.00 73.81 161 GLN A C 1
ATOM 1281 O O . GLN A 1 161 ? 14.929 -11.902 -45.756 1.00 73.81 161 GLN A O 1
ATOM 1286 N N . LEU A 1 162 ? 17.048 -12.139 -45.093 1.00 79.81 162 LEU A N 1
ATOM 1287 C CA . LEU A 1 162 ? 17.214 -13.460 -45.703 1.00 79.81 162 LEU A CA 1
ATOM 1288 C C . LEU A 1 162 ? 16.362 -14.537 -45.021 1.00 79.81 162 LEU A C 1
ATOM 1290 O O . LEU A 1 162 ? 15.918 -15.477 -45.673 1.00 79.81 162 LEU A O 1
ATOM 1294 N N . GLN A 1 163 ? 16.064 -14.378 -43.726 1.00 81.69 163 GLN A N 1
ATOM 1295 C CA . GLN A 1 163 ? 15.097 -15.236 -43.032 1.00 81.69 163 GLN A CA 1
ATOM 1296 C C . GLN A 1 163 ? 13.662 -15.051 -43.547 1.00 81.69 163 GLN A C 1
ATOM 1298 O O . GLN A 1 163 ? 12.899 -16.015 -43.554 1.00 81.69 163 GLN A O 1
ATOM 1303 N N . SER A 1 164 ? 13.277 -13.838 -43.958 1.00 78.19 164 SER A N 1
ATOM 1304 C CA . SER A 1 164 ? 11.942 -13.561 -44.506 1.00 78.19 164 SER A CA 1
ATOM 1305 C C . SER A 1 164 ? 11.850 -13.799 -46.018 1.00 78.19 164 SER A C 1
ATOM 1307 O O . SER A 1 164 ? 10.765 -14.086 -46.518 1.00 78.19 164 SER A O 1
ATOM 1309 N N . THR A 1 165 ? 12.977 -13.715 -46.733 1.00 76.56 165 THR A N 1
ATOM 1310 C CA . THR A 1 165 ? 13.077 -13.868 -48.193 1.00 76.56 165 THR A CA 1
ATOM 1311 C C . THR A 1 165 ? 14.164 -14.894 -48.548 1.00 76.56 165 THR A C 1
ATOM 1313 O O . THR A 1 165 ? 15.261 -14.518 -48.962 1.00 76.56 165 THR A O 1
ATOM 1316 N N . PRO A 1 166 ? 13.894 -16.202 -48.375 1.00 75.38 166 PRO A N 1
ATOM 1317 C CA . PRO A 1 166 ? 14.912 -17.244 -48.530 1.00 75.38 166 PRO A CA 1
ATOM 1318 C C . PRO A 1 166 ? 15.409 -17.436 -49.972 1.00 75.38 166 PRO A C 1
ATOM 1320 O O . PRO A 1 166 ? 16.511 -17.950 -50.154 1.00 75.38 166 PRO A O 1
ATOM 1323 N N . ASP A 1 167 ? 14.645 -16.998 -50.977 1.00 79.94 167 ASP A N 1
ATOM 1324 C CA . ASP A 1 167 ? 14.961 -17.169 -52.406 1.00 79.94 167 ASP A CA 1
ATOM 1325 C C . ASP A 1 167 ? 15.944 -16.118 -52.968 1.00 79.94 167 ASP A C 1
ATOM 1327 O O . ASP A 1 167 ? 16.294 -16.153 -54.150 1.00 79.94 167 ASP A O 1
ATOM 1331 N N . ASP A 1 168 ? 16.412 -15.173 -52.147 1.00 78.94 168 ASP A N 1
ATOM 1332 C CA . ASP A 1 168 ? 17.343 -14.128 -52.579 1.00 78.94 168 ASP A CA 1
ATOM 1333 C C . ASP A 1 168 ? 18.802 -14.621 -52.602 1.00 78.94 168 ASP A C 1
ATOM 1335 O O . ASP A 1 168 ? 19.576 -14.459 -51.654 1.00 78.94 168 ASP A O 1
ATOM 1339 N N . ALA A 1 169 ? 19.192 -15.225 -53.726 1.00 77.94 169 ALA A N 1
ATOM 1340 C CA . ALA A 1 169 ? 20.546 -15.728 -53.953 1.00 77.94 169 ALA A CA 1
ATOM 1341 C C . ALA A 1 169 ? 21.636 -14.640 -53.850 1.00 77.94 169 ALA A C 1
ATOM 1343 O O . ALA A 1 169 ? 22.762 -14.932 -53.441 1.00 77.94 169 ALA A O 1
ATOM 1344 N N . GLN A 1 170 ? 21.316 -13.391 -54.204 1.00 77.94 170 GLN A N 1
ATOM 1345 C CA . GLN A 1 170 ? 22.268 -12.281 -54.156 1.00 77.94 170 GLN A CA 1
ATOM 1346 C C . GLN A 1 170 ? 22.510 -11.833 -52.710 1.00 77.94 170 GLN A C 1
ATOM 1348 O O . GLN A 1 170 ? 23.657 -11.590 -52.327 1.00 77.94 170 GLN A O 1
ATOM 1353 N N . GLY A 1 171 ? 21.462 -11.799 -51.884 1.00 76.88 171 GLY A N 1
ATOM 1354 C CA . GLY A 1 171 ? 21.587 -11.511 -50.458 1.00 76.88 171 GLY A CA 1
ATOM 1355 C C . GLY A 1 171 ? 22.403 -12.571 -49.703 1.00 76.88 171 GLY A C 1
ATOM 1356 O O . GLY A 1 171 ? 23.268 -12.212 -48.903 1.00 76.88 171 GLY A O 1
ATOM 1357 N N . TRP A 1 172 ? 22.221 -13.866 -49.999 1.00 81.62 172 TRP A N 1
ATOM 1358 C CA . TRP A 1 172 ? 23.042 -14.940 -49.412 1.00 81.62 172 TRP A CA 1
ATOM 1359 C C . TRP A 1 172 ? 24.525 -14.831 -49.791 1.00 81.62 172 TRP A C 1
ATOM 1361 O O . TRP A 1 172 ? 25.394 -15.061 -48.948 1.00 81.62 172 TRP A O 1
ATOM 1371 N N . TYR A 1 173 ? 24.823 -14.449 -51.038 1.00 82.88 173 TYR A N 1
ATOM 1372 C CA . TYR A 1 173 ? 26.194 -14.202 -51.490 1.00 82.88 173 TYR A CA 1
ATOM 1373 C C . TYR A 1 173 ? 26.837 -13.030 -50.737 1.00 82.88 173 TYR A C 1
ATOM 1375 O O . TYR A 1 173 ? 27.952 -13.154 -50.233 1.00 82.88 173 TYR A O 1
ATOM 1383 N N . LEU A 1 174 ? 26.116 -11.914 -50.598 1.00 79.62 174 LEU A N 1
ATOM 1384 C CA . LEU A 1 174 ? 26.579 -10.740 -49.854 1.00 79.62 174 LEU A CA 1
ATOM 1385 C C . LEU A 1 174 ? 26.829 -11.050 -48.372 1.00 79.62 174 LEU A C 1
ATOM 1387 O O . LEU A 1 174 ? 27.834 -10.599 -47.828 1.00 79.62 174 LEU A O 1
ATOM 1391 N N . LEU A 1 175 ? 25.976 -11.867 -47.742 1.00 81.38 175 LEU A N 1
ATOM 1392 C CA . LEU A 1 175 ? 26.174 -12.308 -46.358 1.00 81.38 175 LEU A CA 1
ATOM 1393 C C . LEU A 1 175 ? 27.473 -13.114 -46.209 1.00 81.38 175 LEU A C 1
ATOM 1395 O O . LEU A 1 175 ? 28.228 -12.893 -45.265 1.00 81.38 175 LEU A O 1
ATOM 1399 N N . GLY A 1 176 ? 27.758 -14.006 -47.160 1.00 79.50 176 GLY A N 1
ATOM 1400 C CA . GLY A 1 176 ? 28.986 -14.803 -47.169 1.00 79.50 176 GLY A CA 1
ATOM 1401 C C . GLY A 1 176 ? 30.265 -13.987 -47.377 1.00 79.50 176 GLY A C 1
ATOM 1402 O O . GLY A 1 176 ? 31.302 -14.370 -46.856 1.00 79.50 176 GLY A O 1
ATOM 1403 N N . VAL A 1 177 ? 30.197 -12.868 -48.107 1.00 80.06 177 VAL A N 1
ATOM 1404 C CA . VAL A 1 177 ? 31.341 -11.956 -48.324 1.00 80.06 177 VAL A CA 1
ATOM 1405 C C . VAL A 1 177 ? 31.522 -10.967 -47.163 1.00 80.06 177 VAL A C 1
ATOM 1407 O O . VAL A 1 177 ? 32.604 -10.417 -46.986 1.00 80.06 177 VAL A O 1
ATOM 1410 N N . SER A 1 178 ? 30.471 -10.726 -46.373 1.00 71.50 178 SER A N 1
ATOM 1411 C CA . SER A 1 178 ? 30.502 -9.813 -45.220 1.00 71.50 178 SER A CA 1
ATOM 1412 C C . SER A 1 178 ? 31.117 -10.397 -43.937 1.00 71.50 178 SER A C 1
ATOM 1414 O O . SER A 1 178 ? 31.316 -9.645 -42.984 1.00 71.50 178 SER A O 1
ATOM 1416 N N . TYR A 1 179 ? 31.409 -11.704 -43.915 1.00 66.62 179 TYR A N 1
ATOM 1417 C CA . TYR A 1 179 ? 32.099 -12.432 -42.838 1.00 66.62 179 TYR A CA 1
ATOM 1418 C C . TYR A 1 179 ? 33.560 -12.709 -43.204 1.00 66.62 179 TYR A C 1
ATOM 1420 O O . TYR A 1 179 ? 34.405 -12.660 -42.281 1.00 66.62 179 TYR A O 1
#

pLDDT: mean 73.61, std 11.96, range [47.38, 93.38]

Foldseek 3Di:
DVVVVVVVVVVLVVVVCVQVVCVVVPPPPPPPQVLNVLVVVLVVVLVVLVVCVVVVVDDPVVSVVVNVVSVVVSVVVVVVSVVVVPPPVPCVVVSVCVSVVVVVVVVVCCVVPVPPCVVVCVVVLVVLCVVCVVCVLVVNVVVVVVSVDDLVSVLVSLVVVCVVVVPPPSSVVVNVVSD

Sequence (179 aa):
MTLMWVALGAMAVMGIVIVIVPLLTFRPKQELSGDVINAAVFKDRLKELDQDLVDGRIVQSEYDQLKQELELTLLNDVSVSESKRGKIHSGKWLAIPLLVLVPALAFFIYWTEGYRVEISEWFTTQERMARVMPMMMSGNFDAVEKEGIGVDDFIRALQRQLQSTPDDAQGWYLLGVSY